Protein AF-A0A970GQ90-F1 (afdb_monomer_lite)

Foldseek 3Di:
DDDPPPPPPPPPPPDPDPPDDVPDDDDQVNDWDADPNATFPDRVVVVVVQLVCLVPPPVDDPVRSVVSVVVVSVVRRD

Sequence (78 aa):
MPNKNWVSRQLSTNSSYLRRNPGTVLKTGDYKITIHNHYCDINPFELMKRLYAIGNNDKLSKEEKERRLKNIIKNSVE

Structure (mmCIF, N/CA/C/O backbone):
data_AF-A0A970GQ90-F1
#
_entry.id   AF-A0A970GQ90-F1
#
loop_
_atom_site.group_PDB
_atom_site.id
_atom_site.type_symbol
_atom_site.label_atom_id
_atom_site.label_alt_id
_atom_site.label_comp_id
_atom_site.label_asym_id
_atom_site.label_entity_id
_atom_site.label_seq_id
_atom_site.pdbx_PDB_ins_code
_atom_site.Cartn_x
_atom_site.Cartn_y
_atom_site.Cartn_z
_atom_site.occupancy
_atom_site.B_iso_or_equiv
_atom_site.auth_seq_id
_atom_site.auth_comp_id
_atom_site.auth_asym_id
_atom_site.auth_atom_id
_atom_site.pdbx_PDB_model_num
ATOM 1 N N . MET A 1 1 ? -18.589 26.385 9.615 1.00 39.41 1 MET A N 1
ATOM 2 C CA . MET A 1 1 ? -17.510 26.551 8.616 1.00 39.41 1 MET A CA 1
ATOM 3 C C . MET A 1 1 ? -16.646 25.295 8.601 1.00 39.41 1 MET A C 1
ATOM 5 O O . MET A 1 1 ? -16.079 25.004 9.645 1.00 39.41 1 MET A O 1
ATOM 9 N N . PRO A 1 2 ? -16.547 24.526 7.502 1.00 41.16 2 PRO A N 1
ATOM 10 C CA . PRO A 1 2 ? -15.605 23.415 7.427 1.00 41.16 2 PRO A CA 1
ATOM 11 C C . PRO A 1 2 ? -14.358 23.802 6.619 1.00 41.16 2 PRO A C 1
ATOM 13 O O . PRO A 1 2 ? -14.431 24.084 5.424 1.00 41.16 2 PRO A O 1
ATOM 16 N N . ASN A 1 3 ? -13.209 23.797 7.296 1.00 44.50 3 ASN A N 1
ATOM 17 C CA . ASN A 1 3 ? -11.879 23.991 6.725 1.00 44.50 3 ASN A CA 1
ATOM 18 C C . ASN A 1 3 ? -11.489 22.755 5.891 1.00 44.50 3 ASN A C 1
ATOM 20 O O . ASN A 1 3 ? -11.050 21.739 6.428 1.00 44.50 3 ASN A O 1
ATOM 24 N N . LYS A 1 4 ? -11.697 22.826 4.573 1.00 47.00 4 LYS A N 1
ATOM 25 C CA . LYS A 1 4 ? -11.239 21.828 3.596 1.00 47.00 4 LYS A CA 1
ATOM 26 C C . LYS A 1 4 ? -9.837 22.194 3.109 1.00 47.00 4 LYS A C 1
ATOM 28 O O . LYS A 1 4 ? -9.664 22.575 1.957 1.00 47.00 4 LYS A O 1
ATOM 33 N N . ASN A 1 5 ? -8.833 22.045 3.966 1.00 46.00 5 ASN A N 1
ATOM 34 C CA . ASN A 1 5 ? -7.435 22.136 3.545 1.00 46.00 5 ASN A CA 1
ATOM 35 C C . ASN A 1 5 ? -6.979 20.799 2.936 1.00 46.00 5 ASN A C 1
ATOM 37 O O . ASN A 1 5 ? -6.165 20.065 3.495 1.00 46.00 5 ASN A O 1
ATOM 41 N N . TRP A 1 6 ? -7.534 20.469 1.768 1.00 41.88 6 TRP A N 1
ATOM 42 C CA . TRP A 1 6 ? -6.918 19.494 0.873 1.00 41.88 6 TRP A CA 1
ATOM 43 C C . TRP A 1 6 ? -5.735 20.201 0.226 1.00 41.88 6 TRP A C 1
ATOM 45 O O . TRP A 1 6 ? -5.901 20.982 -0.710 1.00 41.88 6 TRP A O 1
ATOM 55 N N . VAL A 1 7 ? -4.546 19.980 0.786 1.00 44.56 7 VAL A N 1
ATOM 56 C CA . VAL A 1 7 ? -3.282 20.473 0.240 1.00 44.56 7 VAL A CA 1
ATOM 57 C C . VAL A 1 7 ? -3.153 19.944 -1.186 1.00 44.56 7 VAL A C 1
ATOM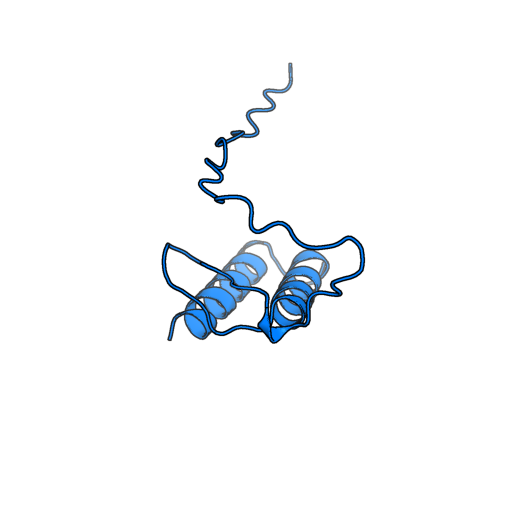 59 O O . VAL A 1 7 ? -2.713 18.820 -1.416 1.00 44.56 7 VAL A O 1
ATOM 62 N N . SER A 1 8 ? -3.550 20.770 -2.150 1.00 46.69 8 SER A N 1
ATOM 63 C CA . SER A 1 8 ? -3.269 20.577 -3.566 1.00 46.69 8 SER A CA 1
ATOM 64 C C . SER A 1 8 ? -1.801 20.918 -3.763 1.00 46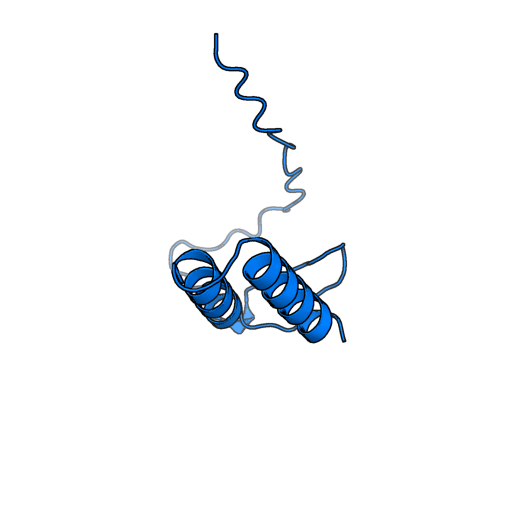.69 8 SER A C 1
ATOM 66 O O . SER A 1 8 ? -1.447 22.006 -4.212 1.00 46.69 8 SER A O 1
ATOM 68 N N . ARG A 1 9 ? -0.918 20.010 -3.338 1.00 42.97 9 ARG A N 1
ATOM 69 C CA . ARG A 1 9 ? 0.487 20.083 -3.720 1.00 42.97 9 ARG A CA 1
ATO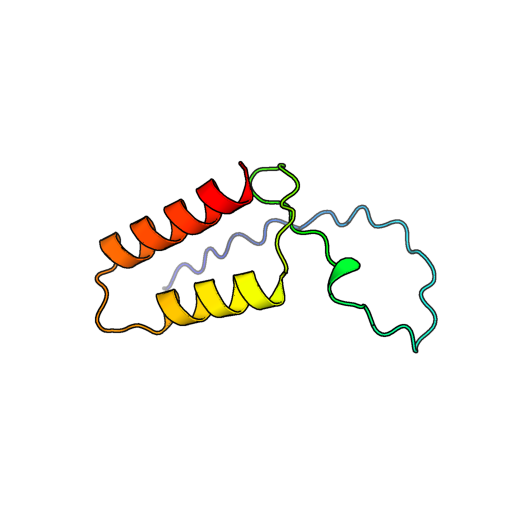M 70 C C . ARG A 1 9 ? 0.501 19.854 -5.224 1.00 42.97 9 ARG A C 1
ATOM 72 O O . ARG A 1 9 ? 0.264 18.738 -5.677 1.00 42.97 9 ARG A O 1
ATOM 79 N N . GLN A 1 10 ? 0.677 20.939 -5.976 1.00 46.34 10 GLN A N 1
ATOM 80 C CA . GLN A 1 10 ? 0.868 20.898 -7.416 1.00 46.34 10 GLN A CA 1
ATOM 81 C C . GLN A 1 10 ? 1.975 19.886 -7.707 1.00 46.34 10 GLN A C 1
ATOM 83 O O . GLN A 1 10 ? 3.143 20.108 -7.387 1.00 46.34 10 GLN A O 1
ATOM 88 N N . LEU A 1 11 ? 1.588 18.737 -8.258 1.00 43.66 11 LEU A N 1
ATOM 89 C CA . LEU A 1 11 ? 2.517 17.810 -8.875 1.00 43.66 11 LEU A CA 1
ATOM 90 C C . LEU A 1 11 ? 3.079 18.557 -10.081 1.00 43.66 11 LEU A C 1
ATOM 92 O O . LEU A 1 11 ? 2.419 18.664 -11.111 1.00 43.66 11 LEU A O 1
ATOM 96 N N . SER A 1 12 ? 4.265 19.141 -9.917 1.00 38.94 12 SER A N 1
ATOM 97 C CA . SER A 1 12 ? 5.066 19.634 -11.029 1.00 38.94 12 SER A CA 1
ATOM 98 C C . SER A 1 12 ? 5.395 18.432 -11.910 1.00 38.94 12 SER A C 1
ATOM 100 O O . SER A 1 12 ? 6.331 17.672 -11.658 1.00 38.94 12 SER A O 1
ATOM 102 N N . THR A 1 13 ? 4.547 18.189 -12.905 1.00 44.00 13 THR A N 1
ATOM 103 C CA . THR A 1 13 ? 4.792 17.192 -13.935 1.00 44.00 13 T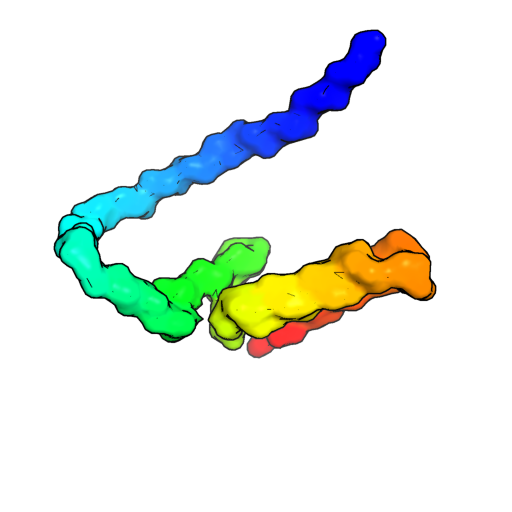HR A CA 1
ATOM 104 C C . THR A 1 13 ? 5.822 17.769 -14.893 1.00 44.00 13 THR A C 1
ATO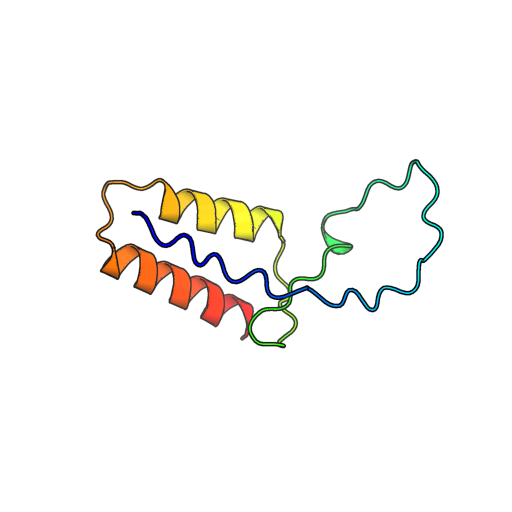M 106 O O . THR A 1 13 ? 5.479 18.297 -15.949 1.00 44.00 13 THR A O 1
ATOM 109 N N . ASN A 1 14 ? 7.100 17.626 -14.546 1.00 39.94 14 ASN A N 1
ATOM 110 C CA . ASN A 1 14 ? 8.186 17.652 -15.523 1.00 39.94 14 ASN A CA 1
ATOM 111 C C . ASN A 1 14 ? 8.096 16.380 -16.384 1.00 39.94 14 ASN A C 1
ATOM 113 O O . ASN A 1 14 ? 8.927 15.484 -16.290 1.00 39.94 14 ASN A O 1
ATOM 117 N N . SER A 1 15 ? 7.034 16.260 -17.180 1.00 43.22 15 SER A N 1
ATOM 118 C CA . SER A 1 15 ? 6.883 15.207 -18.177 1.00 43.22 15 SER A CA 1
ATOM 119 C C . SER A 1 15 ? 7.011 15.867 -19.536 1.00 43.22 15 SER A C 1
ATOM 121 O O . SER A 1 15 ? 6.029 16.344 -20.101 1.00 43.22 15 SER A O 1
ATOM 123 N N . SER A 1 16 ? 8.237 15.914 -20.052 1.00 43.56 16 SER A N 1
ATOM 124 C CA . SER A 1 16 ? 8.488 16.137 -21.470 1.00 43.56 16 SER A CA 1
ATOM 125 C C . SER A 1 16 ? 7.623 15.154 -22.261 1.00 43.56 16 SER A C 1
ATOM 127 O O . SER A 1 16 ? 7.790 13.937 -22.191 1.00 43.56 16 SER A O 1
ATOM 129 N N . TYR A 1 17 ? 6.611 15.695 -22.935 1.00 44.81 17 TYR A N 1
ATOM 130 C CA . TYR A 1 17 ? 5.602 14.953 -23.673 1.00 44.81 17 TYR A CA 1
ATOM 131 C C . TYR A 1 17 ? 6.256 14.084 -24.754 1.00 44.81 17 TYR A C 1
ATOM 133 O O . TYR A 1 17 ? 6.496 14.527 -25.876 1.00 44.81 17 TYR A O 1
ATOM 141 N N . LEU A 1 18 ? 6.497 12.811 -24.442 1.00 45.19 18 LEU A N 1
ATOM 142 C CA . LEU A 1 18 ? 6.535 11.771 -25.460 1.00 45.19 18 LEU A CA 1
ATOM 143 C C . LEU A 1 18 ? 5.158 11.789 -26.131 1.00 45.19 18 LEU A C 1
ATOM 145 O O . LEU A 1 18 ? 4.157 11.465 -25.491 1.00 45.19 18 LEU A O 1
ATOM 149 N N . ARG A 1 19 ? 5.106 12.206 -27.402 1.00 49.56 19 ARG A N 1
ATOM 150 C CA . ARG A 1 19 ? 3.958 12.026 -28.304 1.00 49.56 19 ARG A CA 1
ATOM 151 C C . ARG A 1 19 ? 3.559 10.544 -28.285 1.00 49.56 19 ARG A C 1
ATOM 153 O O . ARG A 1 19 ? 4.110 9.737 -29.025 1.00 49.56 19 ARG A O 1
ATOM 160 N N . ARG A 1 20 ? 2.642 10.164 -27.396 1.00 54.53 20 ARG A N 1
ATOM 161 C CA . ARG A 1 20 ? 2.053 8.825 -27.362 1.00 54.53 20 ARG A CA 1
ATOM 162 C C . ARG A 1 20 ? 0.860 8.850 -28.308 1.00 54.53 20 ARG A C 1
ATOM 164 O O . ARG A 1 20 ? -0.095 9.583 -28.066 1.00 54.53 20 ARG A O 1
ATOM 171 N N . ASN A 1 21 ? 0.959 8.111 -29.412 1.00 53.28 21 ASN A N 1
ATOM 172 C CA . ASN A 1 21 ? -0.136 7.954 -30.365 1.00 53.28 21 ASN A CA 1
ATOM 173 C C . ASN A 1 21 ? -1.402 7.477 -29.624 1.00 53.28 21 ASN A C 1
ATOM 175 O O . ASN A 1 21 ? -1.300 6.588 -28.770 1.00 53.28 21 ASN A O 1
ATOM 179 N N . PRO A 1 22 ? -2.588 8.036 -29.922 1.00 44.12 22 PRO A N 1
ATOM 180 C CA . PRO A 1 22 ? -3.837 7.531 -29.366 1.00 44.12 22 PRO A CA 1
ATOM 181 C C . PRO A 1 22 ? -4.023 6.083 -29.844 1.00 44.12 22 PRO A C 1
ATOM 183 O O . PRO A 1 22 ? -4.200 5.835 -31.032 1.00 44.12 22 PRO A O 1
ATOM 186 N N . GLY A 1 23 ? -3.881 5.123 -28.926 1.00 54.56 23 GLY A N 1
ATOM 187 C CA . GLY A 1 23 ? -3.865 3.684 -29.223 1.00 54.56 23 GLY A CA 1
ATOM 188 C C . GLY A 1 23 ? -2.813 2.888 -28.445 1.00 54.56 23 GLY A C 1
ATOM 189 O O . GLY A 1 23 ? -2.904 1.664 -28.373 1.00 54.56 23 GLY A O 1
ATOM 190 N N . THR A 1 24 ? -1.838 3.548 -27.812 1.00 62.84 24 THR A N 1
ATOM 191 C CA . THR A 1 24 ? -0.872 2.851 -26.953 1.00 62.84 24 THR A CA 1
ATOM 192 C C . THR A 1 24 ? -1.531 2.431 -25.638 1.00 62.84 24 THR A C 1
ATOM 194 O O . THR A 1 24 ? -1.661 3.229 -24.709 1.00 62.84 24 THR A O 1
ATOM 197 N N . VAL A 1 25 ? -1.935 1.163 -25.549 1.00 66.38 25 VAL A N 1
ATOM 198 C CA . VAL A 1 25 ? -2.334 0.535 -24.285 1.00 66.38 25 VAL A CA 1
ATOM 199 C C . VAL A 1 25 ? -1.083 0.354 -23.431 1.00 66.38 25 VAL A C 1
ATOM 201 O O . VAL A 1 25 ? -0.165 -0.370 -23.816 1.00 66.38 25 VAL A O 1
ATOM 204 N N . LEU A 1 26 ? -1.044 1.027 -22.281 1.00 63.31 26 LEU A N 1
ATOM 205 C CA . LEU A 1 26 ? 0.026 0.861 -21.302 1.00 63.31 26 LEU A CA 1
ATOM 206 C C . LEU A 1 26 ? -0.065 -0.539 -20.697 1.00 63.31 26 LEU A C 1
ATOM 208 O O . LEU A 1 26 ? -1.108 -0.940 -20.175 1.00 63.31 26 LEU A O 1
ATOM 212 N N . LYS A 1 27 ? 1.030 -1.289 -20.770 1.00 70.50 27 LYS A N 1
ATOM 213 C CA . LYS A 1 27 ? 1.161 -2.583 -20.105 1.00 70.50 27 LYS A CA 1
ATOM 214 C C . LYS A 1 27 ? 1.536 -2.355 -18.648 1.00 70.50 27 LYS A C 1
ATOM 216 O O . LYS A 1 27 ? 2.096 -1.330 -18.279 1.00 70.50 27 LYS A O 1
ATOM 221 N N . THR A 1 28 ? 1.266 -3.338 -17.801 1.00 63.81 28 THR A N 1
ATOM 222 C CA . THR A 1 28 ? 1.567 -3.273 -16.365 1.00 63.81 28 THR A CA 1
ATOM 223 C C . THR A 1 28 ? 3.021 -2.893 -16.050 1.00 63.81 28 THR A C 1
ATOM 225 O O . THR A 1 28 ? 3.242 -2.140 -15.109 1.00 63.81 28 THR A O 1
ATOM 228 N N . GLY A 1 29 ? 3.991 -3.345 -16.855 1.00 65.94 29 GLY A N 1
ATOM 229 C CA . GLY A 1 29 ? 5.410 -2.988 -16.700 1.00 65.94 29 GLY A CA 1
ATOM 230 C C . GLY A 1 29 ? 5.775 -1.557 -17.124 1.00 65.94 29 GLY A C 1
ATOM 231 O O . GLY A 1 29 ? 6.871 -1.099 -16.822 1.00 65.94 29 GLY A O 1
ATOM 232 N N . ASP A 1 30 ? 4.871 -0.830 -17.788 1.00 71.00 30 ASP A N 1
ATOM 233 C CA . ASP A 1 30 ? 5.100 0.563 -18.200 1.00 71.00 30 ASP A CA 1
ATOM 234 C C . ASP A 1 30 ? 4.844 1.558 -17.055 1.00 71.00 30 ASP A C 1
ATOM 236 O O . ASP A 1 30 ? 5.186 2.742 -17.155 1.00 71.00 30 ASP A O 1
ATOM 240 N N . TYR A 1 31 ? 4.226 1.095 -15.966 1.00 70.62 31 TYR A N 1
ATOM 241 C CA . TYR A 1 31 ? 3.943 1.907 -14.793 1.00 70.62 31 TYR A CA 1
ATOM 242 C C . TYR A 1 31 ? 5.127 1.898 -13.836 1.00 70.62 31 TYR A C 1
ATOM 244 O O . TYR A 1 31 ? 5.645 0.854 -13.451 1.00 70.62 31 TYR A O 1
ATOM 252 N N . LYS A 1 32 ? 5.520 3.094 -13.406 1.00 76.19 32 LYS A N 1
ATOM 253 C CA . LYS A 1 32 ? 6.562 3.300 -12.405 1.00 76.19 32 LYS A CA 1
ATOM 254 C C . LYS A 1 32 ? 5.923 3.887 -11.161 1.00 76.19 32 LYS A C 1
ATOM 256 O O . LYS A 1 32 ? 5.277 4.930 -11.248 1.00 76.19 32 LYS A O 1
ATOM 261 N N . ILE A 1 33 ? 6.088 3.213 -10.028 1.00 77.62 33 ILE A N 1
ATOM 262 C CA . ILE A 1 33 ? 5.626 3.711 -8.736 1.00 77.62 33 ILE A CA 1
ATOM 263 C C . ILE A 1 33 ? 6.838 4.197 -7.960 1.00 77.62 33 ILE A C 1
ATOM 265 O O . ILE A 1 33 ? 7.849 3.506 -7.860 1.00 77.62 33 ILE A O 1
ATOM 269 N N . THR A 1 34 ? 6.710 5.393 -7.402 1.00 77.88 34 THR A N 1
ATOM 270 C CA . THR A 1 34 ? 7.725 5.989 -6.542 1.00 77.88 34 THR A CA 1
ATOM 271 C C . THR A 1 34 ? 7.105 6.233 -5.174 1.00 77.88 34 THR A C 1
ATOM 273 O O . THR A 1 34 ? 6.104 6.945 -5.072 1.00 77.88 34 THR A O 1
ATOM 276 N N . ILE A 1 35 ? 7.683 5.659 -4.120 1.00 77.31 35 ILE A N 1
ATOM 277 C CA . ILE A 1 35 ? 7.260 5.876 -2.731 1.00 77.31 35 ILE A CA 1
ATOM 278 C C . ILE A 1 35 ? 8.450 6.456 -1.970 1.00 77.31 35 ILE A C 1
ATOM 280 O O . ILE A 1 35 ? 9.538 5.898 -2.009 1.00 77.31 35 ILE A O 1
ATOM 284 N N . HIS A 1 36 ? 8.269 7.599 -1.299 1.00 77.94 36 HIS A N 1
ATOM 285 C CA . HIS A 1 36 ? 9.357 8.316 -0.610 1.00 77.94 36 HIS A CA 1
ATOM 286 C C . HIS A 1 36 ? 10.603 8.558 -1.486 1.00 77.94 36 HIS A C 1
ATOM 288 O O . HIS A 1 36 ? 11.724 8.399 -1.026 1.00 77.94 36 HIS A O 1
ATOM 294 N N . ASN A 1 37 ? 10.416 8.933 -2.756 1.00 77.12 37 ASN A N 1
ATOM 295 C CA . ASN A 1 37 ? 11.489 9.098 -3.752 1.00 77.12 37 ASN A CA 1
ATOM 296 C C . ASN A 1 37 ? 12.284 7.820 -4.088 1.00 77.12 37 ASN A C 1
ATOM 298 O O . ASN A 1 37 ? 13.237 7.895 -4.860 1.00 77.12 37 ASN A O 1
ATOM 302 N N . HIS A 1 38 ? 11.867 6.655 -3.595 1.00 75.88 38 HIS A N 1
ATOM 303 C CA . HIS A 1 38 ? 12.418 5.366 -3.991 1.00 75.88 38 HIS A CA 1
ATOM 304 C C . HIS A 1 38 ? 11.556 4.743 -5.083 1.00 75.88 38 HIS A C 1
ATOM 306 O O . HIS A 1 38 ? 10.325 4.735 -4.993 1.00 75.88 38 HIS A O 1
ATOM 312 N N . TYR A 1 39 ? 12.211 4.252 -6.135 1.00 77.94 39 TYR A N 1
ATOM 313 C CA . TYR A 1 39 ? 11.547 3.456 -7.157 1.00 77.94 39 TYR A CA 1
ATOM 314 C C . TYR A 1 39 ? 11.169 2.105 -6.557 1.00 77.94 39 TYR A C 1
ATOM 316 O O . TYR A 1 39 ? 12.025 1.418 -6.006 1.00 77.94 39 TYR A O 1
ATOM 324 N N . CYS A 1 40 ? 9.896 1.748 -6.667 1.00 75.12 40 CYS A N 1
ATOM 325 C CA . CYS A 1 40 ? 9.381 0.475 -6.194 1.00 75.12 40 CYS A CA 1
ATOM 326 C C . CYS A 1 40 ? 9.106 -0.418 -7.402 1.00 75.12 40 CYS A C 1
ATOM 328 O O . CYS A 1 40 ? 8.302 -0.051 -8.266 1.00 75.12 40 CYS A O 1
ATOM 330 N N . ASP A 1 41 ? 9.718 -1.601 -7.432 1.00 76.00 41 ASP A N 1
ATOM 331 C CA . ASP A 1 41 ? 9.377 -2.642 -8.404 1.00 76.00 41 ASP A CA 1
ATOM 332 C C . ASP A 1 41 ? 8.125 -3.398 -7.938 1.00 76.00 41 ASP A C 1
ATOM 334 O O . ASP A 1 41 ? 8.153 -4.546 -7.497 1.00 76.00 41 ASP A O 1
ATOM 338 N N . ILE A 1 42 ? 6.997 -2.687 -7.939 1.00 77.25 42 ILE A N 1
ATOM 339 C CA . ILE A 1 42 ? 5.698 -3.238 -7.572 1.00 77.25 42 ILE A CA 1
ATOM 340 C C . ILE A 1 42 ? 4.699 -3.009 -8.695 1.00 77.25 42 ILE A C 1
ATOM 342 O O . ILE A 1 42 ? 4.528 -1.904 -9.211 1.00 77.25 42 ILE A O 1
ATOM 346 N N . ASN A 1 43 ? 3.977 -4.073 -9.042 1.00 83.00 43 ASN A N 1
ATOM 347 C CA . ASN A 1 43 ? 2.861 -3.985 -9.966 1.00 83.00 43 ASN A CA 1
ATOM 348 C C . ASN A 1 43 ? 1.780 -3.050 -9.377 1.00 83.00 43 ASN A C 1
ATOM 350 O O . ASN A 1 43 ? 1.228 -3.350 -8.311 1.00 83.00 43 ASN A O 1
ATOM 354 N N . PRO A 1 44 ? 1.423 -1.947 -10.060 1.00 82.12 44 PRO A N 1
ATOM 355 C CA . PRO A 1 44 ? 0.478 -0.961 -9.537 1.00 82.12 44 PRO A CA 1
ATOM 356 C C . PRO A 1 44 ? -0.910 -1.530 -9.271 1.00 82.12 44 PRO A C 1
ATOM 358 O O . PRO A 1 44 ? -1.572 -1.113 -8.324 1.00 82.12 44 PRO A O 1
ATOM 361 N N . PHE A 1 45 ? -1.356 -2.504 -10.062 1.00 86.88 45 PHE A N 1
ATOM 362 C CA . PHE A 1 45 ? -2.664 -3.120 -9.872 1.00 86.88 45 PHE A CA 1
ATOM 363 C C . PHE A 1 45 ? -2.686 -3.990 -8.616 1.00 86.88 45 PHE A C 1
ATOM 365 O O . PHE A 1 45 ? -3.662 -3.967 -7.869 1.00 86.88 45 PHE A O 1
ATOM 372 N N . GLU A 1 46 ? -1.595 -4.706 -8.340 1.00 85.50 46 GLU A N 1
ATOM 373 C CA . GLU A 1 46 ? -1.444 -5.469 -7.098 1.00 85.50 46 GLU A CA 1
ATOM 374 C C . GLU A 1 46 ? -1.358 -4.546 -5.880 1.00 85.50 46 GLU A C 1
ATOM 376 O O . GLU A 1 46 ? -2.019 -4.797 -4.869 1.00 85.50 46 GLU A O 1
ATOM 381 N N . LEU A 1 47 ? -0.630 -3.430 -5.987 1.00 87.19 47 LEU A N 1
ATOM 382 C CA . LEU A 1 47 ? -0.601 -2.419 -4.933 1.00 87.19 47 LEU A CA 1
ATOM 383 C C . LEU A 1 47 ? -2.008 -1.868 -4.653 1.00 87.19 47 LEU A C 1
ATOM 385 O O . LEU A 1 47 ? -2.452 -1.868 -3.505 1.00 87.19 47 LEU A O 1
ATOM 389 N N . MET A 1 48 ? -2.745 -1.471 -5.693 1.00 88.06 48 MET A N 1
ATOM 390 C CA . MET A 1 48 ? -4.106 -0.942 -5.561 1.00 88.06 48 MET A CA 1
ATOM 391 C C . MET A 1 48 ? -5.068 -1.947 -4.924 1.00 88.06 48 MET A C 1
ATOM 393 O O . MET A 1 48 ? -5.835 -1.568 -4.039 1.00 88.06 48 MET A O 1
ATOM 397 N N . LYS A 1 49 ? -5.002 -3.232 -5.300 1.00 90.81 49 LYS A N 1
ATOM 398 C CA . LYS A 1 49 ? -5.807 -4.290 -4.664 1.00 90.81 49 LYS A CA 1
ATOM 399 C C . LYS A 1 49 ? -5.518 -4.394 -3.167 1.00 90.81 49 LYS A C 1
ATOM 401 O O . LYS A 1 49 ? -6.452 -4.456 -2.369 1.00 90.81 49 LYS A O 1
ATOM 406 N N . ARG A 1 50 ? -4.239 -4.388 -2.774 1.00 90.56 50 ARG A N 1
ATOM 407 C CA . ARG A 1 50 ? -3.831 -4.473 -1.361 1.00 90.56 50 ARG A CA 1
ATOM 408 C C . ARG A 1 50 ? -4.308 -3.260 -0.563 1.00 90.56 50 ARG A C 1
ATOM 410 O O . ARG A 1 50 ? -4.832 -3.425 0.536 1.00 90.56 50 ARG A O 1
ATOM 417 N N . LEU A 1 51 ? -4.182 -2.057 -1.126 1.00 90.75 51 LEU A N 1
ATOM 418 C CA . LEU A 1 51 ? -4.662 -0.822 -0.500 1.00 90.75 51 LEU A CA 1
ATOM 419 C C . LEU A 1 51 ? -6.188 -0.813 -0.354 1.00 90.75 51 LEU A C 1
ATOM 421 O O . LEU A 1 51 ? -6.699 -0.509 0.723 1.00 90.75 51 LEU A O 1
ATOM 425 N N . TYR A 1 52 ? -6.910 -1.212 -1.403 1.00 92.94 52 TYR A N 1
ATOM 426 C CA . TYR A 1 52 ? -8.368 -1.328 -1.386 1.00 92.94 52 TYR A CA 1
ATOM 427 C C . TYR A 1 52 ? -8.843 -2.323 -0.320 1.00 92.94 52 TYR A C 1
ATOM 429 O O . TYR A 1 52 ? -9.754 -2.019 0.450 1.00 92.94 52 TYR A O 1
ATOM 437 N N . ALA A 1 53 ? -8.191 -3.486 -0.229 1.00 92.94 53 ALA A N 1
ATOM 438 C CA . ALA A 1 53 ? -8.515 -4.512 0.757 1.00 92.94 53 ALA A CA 1
ATOM 439 C C . ALA A 1 53 ? -8.303 -4.038 2.203 1.00 92.94 53 ALA A C 1
ATOM 441 O O . ALA A 1 53 ? -9.044 -4.448 3.089 1.00 92.94 53 ALA A O 1
ATOM 442 N N . ILE A 1 54 ? -7.318 -3.174 2.465 1.00 93.25 54 ILE A N 1
ATOM 443 C CA . ILE A 1 54 ? -7.112 -2.582 3.797 1.00 93.25 54 ILE A CA 1
ATOM 444 C C . ILE A 1 54 ? -8.159 -1.503 4.079 1.00 93.25 54 ILE A C 1
ATOM 446 O O . ILE A 1 54 ? -8.747 -1.485 5.162 1.00 93.25 54 ILE A O 1
ATOM 450 N N . GLY A 1 55 ? -8.393 -0.609 3.114 1.00 91.38 55 GLY A N 1
ATOM 451 C CA . GLY A 1 55 ? -9.316 0.516 3.260 1.00 91.38 55 GLY A CA 1
ATOM 452 C C . GLY A 1 55 ? -10.741 0.064 3.569 1.00 91.38 55 GLY A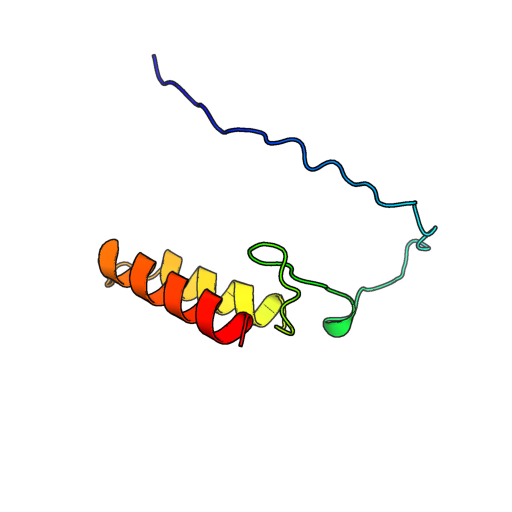 C 1
ATOM 453 O O . GLY A 1 55 ? -11.324 0.535 4.547 1.00 91.38 55 GLY A O 1
ATOM 454 N N . ASN A 1 56 ? -11.243 -0.913 2.809 1.00 92.62 56 ASN A N 1
ATOM 455 C CA . ASN A 1 56 ? -12.624 -1.408 2.898 1.00 92.62 56 ASN A CA 1
ATOM 456 C C . ASN A 1 56 ? -12.832 -2.544 3.901 1.00 92.62 56 ASN A C 1
ATOM 458 O O . ASN A 1 56 ? -13.885 -3.175 3.915 1.00 92.62 56 ASN A O 1
ATOM 462 N N . ASN A 1 57 ? -11.832 -2.858 4.723 1.00 92.12 57 ASN A N 1
ATOM 463 C CA . ASN A 1 57 ? -12.008 -3.857 5.764 1.00 92.12 57 ASN A CA 1
ATOM 464 C C . ASN A 1 57 ? -12.469 -3.194 7.062 1.00 92.12 57 ASN A C 1
ATOM 466 O O . ASN A 1 57 ? -11.660 -2.669 7.829 1.00 92.12 57 ASN A O 1
ATOM 470 N N . ASP A 1 58 ? -13.774 -3.243 7.313 1.00 92.56 58 ASP A N 1
ATOM 471 C CA . ASP A 1 58 ? -14.404 -2.653 8.502 1.00 92.56 58 ASP A CA 1
ATOM 472 C C . ASP A 1 58 ? -14.080 -3.406 9.799 1.00 92.56 58 ASP A C 1
ATOM 474 O O . ASP A 1 58 ? -14.297 -2.889 10.890 1.00 92.56 58 ASP A O 1
ATOM 478 N N . LYS A 1 59 ? -13.501 -4.610 9.699 1.00 94.25 59 LYS A N 1
ATOM 479 C CA . LYS A 1 59 ? -13.046 -5.388 10.862 1.00 94.25 59 LYS A CA 1
ATOM 480 C C . LYS A 1 59 ? -11.692 -4.918 11.398 1.00 94.25 59 LYS A C 1
ATOM 482 O O . LYS A 1 59 ? -11.273 -5.376 12.457 1.00 94.25 59 LYS A O 1
ATOM 487 N N . LEU A 1 60 ? -10.971 -4.068 10.662 1.00 92.94 60 LEU A N 1
ATOM 488 C CA . LEU A 1 60 ? -9.669 -3.558 11.086 1.00 92.94 60 LEU A CA 1
ATOM 489 C C . LEU A 1 60 ? -9.830 -2.213 11.787 1.00 92.94 60 LEU A C 1
ATOM 491 O O . LEU A 1 60 ? -10.444 -1.295 11.239 1.00 92.94 60 LEU A O 1
ATOM 495 N N . SER A 1 61 ? -9.200 -2.077 12.954 1.00 95.44 61 SER A N 1
ATOM 496 C CA . SER A 1 61 ? -9.050 -0.773 13.596 1.00 95.44 61 SER A CA 1
ATOM 497 C C . SER A 1 61 ? -8.191 0.152 12.731 1.00 95.44 61 SER A C 1
ATOM 499 O O . SER A 1 61 ? -7.440 -0.292 11.853 1.00 95.44 61 SER A O 1
ATOM 501 N N . LYS A 1 62 ? -8.280 1.457 12.986 1.00 92.81 62 LYS A N 1
ATOM 502 C CA . LYS A 1 62 ? -7.470 2.455 12.283 1.00 92.81 62 LYS A CA 1
ATOM 503 C C . LYS A 1 62 ? -5.973 2.157 12.424 1.00 92.81 62 LYS A C 1
ATOM 505 O O . LYS A 1 62 ? -5.248 2.179 11.434 1.00 92.81 62 LYS A O 1
ATOM 510 N N . GLU A 1 63 ? -5.538 1.818 13.631 1.00 95.00 63 GLU A N 1
ATOM 511 C CA . GLU A 1 63 ? -4.147 1.506 13.966 1.00 95.00 63 GLU A CA 1
ATOM 512 C C . GLU A 1 63 ? -3.661 0.279 13.187 1.00 95.00 63 GLU A C 1
ATOM 514 O O . GLU A 1 63 ? -2.555 0.266 12.646 1.00 95.00 63 GLU A O 1
ATOM 519 N N . GLU A 1 64 ? -4.514 -0.739 13.058 1.00 93.81 64 GLU A N 1
ATOM 520 C CA . GLU A 1 64 ? -4.196 -1.946 12.302 1.00 93.81 64 GLU A CA 1
ATOM 521 C C . GLU A 1 64 ? -4.143 -1.682 10.789 1.00 93.81 64 GLU A C 1
ATOM 523 O O . GLU A 1 64 ? -3.266 -2.211 10.097 1.00 93.81 64 GLU A O 1
ATOM 528 N N . LYS A 1 65 ? -5.020 -0.816 10.260 1.00 93.88 65 LYS A N 1
ATOM 529 C CA . LYS A 1 65 ? -4.944 -0.358 8.862 1.00 93.88 65 LYS A CA 1
ATOM 530 C C . LYS A 1 65 ? -3.633 0.387 8.598 1.00 93.88 65 LYS A C 1
ATOM 532 O O . LYS A 1 65 ? -2.954 0.092 7.613 1.00 93.88 65 LYS A O 1
ATOM 537 N N . GLU A 1 66 ? -3.236 1.292 9.491 1.00 92.81 66 GLU A N 1
ATOM 538 C CA . GLU A 1 66 ? -1.968 2.025 9.395 1.00 92.81 66 GLU A CA 1
ATOM 539 C C . GLU A 1 66 ? -0.752 1.094 9.469 1.00 92.81 66 GLU A C 1
ATOM 541 O O . GLU A 1 66 ? 0.179 1.223 8.669 1.00 92.81 66 GLU A O 1
ATOM 546 N N . ARG A 1 67 ? -0.761 0.114 10.379 1.00 95.38 67 ARG A N 1
ATOM 547 C CA . ARG A 1 67 ? 0.311 -0.884 10.499 1.00 95.38 67 ARG A CA 1
ATOM 548 C C . ARG A 1 67 ? 0.470 -1.694 9.212 1.00 95.38 67 ARG A C 1
ATOM 550 O O . ARG A 1 67 ? 1.586 -1.866 8.723 1.00 95.38 67 ARG A O 1
ATOM 557 N N . ARG A 1 68 ? -0.637 -2.162 8.627 1.00 93.06 68 ARG A N 1
ATOM 558 C CA . ARG A 1 68 ? -0.616 -2.918 7.363 1.00 93.06 68 ARG A CA 1
ATOM 559 C C . ARG A 1 68 ? -0.149 -2.070 6.185 1.00 93.06 68 ARG A C 1
ATOM 561 O O . ARG A 1 68 ? 0.620 -2.563 5.364 1.00 93.06 68 ARG A O 1
ATOM 568 N N . LEU A 1 69 ? -0.556 -0.802 6.127 1.00 90.56 69 LEU A N 1
ATOM 569 C CA . LEU A 1 69 ? -0.083 0.139 5.113 1.00 90.56 69 LEU A CA 1
ATOM 570 C C . LEU A 1 69 ? 1.437 0.333 5.192 1.00 90.56 69 LEU A C 1
ATOM 572 O O . LEU A 1 69 ? 2.122 0.229 4.176 1.00 90.56 69 LEU A O 1
ATOM 576 N N . LYS A 1 70 ? 1.976 0.551 6.400 1.00 89.94 70 LYS A N 1
ATOM 577 C CA . LYS A 1 70 ? 3.426 0.680 6.619 1.00 89.94 70 LYS A CA 1
ATOM 578 C C . LYS A 1 70 ? 4.181 -0.573 6.177 1.00 89.94 70 LYS A C 1
ATOM 580 O O . LYS A 1 70 ? 5.221 -0.449 5.538 1.00 89.94 70 LYS A O 1
ATOM 585 N N . ASN A 1 71 ? 3.638 -1.761 6.445 1.00 90.94 71 ASN A N 1
ATOM 586 C CA . ASN A 1 71 ? 4.243 -3.017 5.997 1.00 90.94 71 ASN A CA 1
ATOM 587 C C . ASN A 1 71 ? 4.274 -3.150 4.469 1.00 90.94 71 ASN A C 1
ATOM 589 O O . ASN A 1 71 ? 5.277 -3.602 3.928 1.00 90.94 71 ASN A O 1
ATOM 593 N N . ILE A 1 72 ? 3.214 -2.739 3.762 1.00 87.19 72 ILE A N 1
ATOM 594 C CA . ILE A 1 72 ? 3.214 -2.747 2.289 1.00 87.19 72 ILE A CA 1
ATOM 595 C C . ILE A 1 72 ? 4.304 -1.825 1.752 1.00 87.19 72 ILE A C 1
ATOM 597 O O . ILE A 1 72 ? 5.041 -2.225 0.857 1.00 87.19 72 ILE A O 1
ATOM 601 N N . ILE A 1 73 ? 4.414 -0.615 2.304 1.00 83.75 73 ILE A N 1
ATOM 602 C CA . ILE A 1 73 ? 5.428 0.355 1.884 1.00 83.75 73 ILE A CA 1
ATOM 603 C C . ILE A 1 73 ? 6.831 -0.198 2.140 1.00 83.75 73 ILE A C 1
ATOM 605 O O . ILE A 1 73 ? 7.648 -0.178 1.228 1.00 83.75 73 ILE A O 1
ATOM 609 N N . LYS A 1 74 ? 7.095 -0.743 3.335 1.00 85.12 74 LYS A N 1
ATOM 610 C CA . LYS A 1 74 ? 8.401 -1.322 3.676 1.00 85.12 74 LYS A CA 1
ATOM 611 C C . LYS A 1 74 ? 8.798 -2.442 2.707 1.00 85.12 74 LYS A C 1
ATOM 613 O O . LYS A 1 74 ? 9.866 -2.375 2.117 1.00 85.12 74 LYS A O 1
ATOM 618 N N . ASN A 1 75 ? 7.896 -3.392 2.465 1.00 81.06 75 ASN A N 1
ATOM 619 C CA . ASN A 1 75 ? 8.136 -4.516 1.554 1.00 81.06 75 ASN A CA 1
ATOM 620 C C . ASN A 1 75 ? 8.223 -4.112 0.070 1.00 81.06 75 ASN A C 1
ATOM 622 O O . ASN A 1 75 ? 8.489 -4.969 -0.761 1.00 81.06 75 ASN A O 1
ATOM 626 N N . SER A 1 76 ? 7.894 -2.864 -0.281 1.00 71.81 76 SER A N 1
ATOM 627 C CA . SER A 1 76 ? 7.987 -2.360 -1.660 1.00 71.81 76 SER A CA 1
ATOM 628 C C . SER A 1 76 ? 9.259 -1.540 -1.905 1.00 71.81 76 SER A C 1
ATOM 630 O O . SER A 1 76 ? 9.492 -1.126 -3.038 1.00 71.81 76 SER A O 1
ATOM 632 N N . VAL A 1 77 ? 10.016 -1.222 -0.848 1.00 67.88 77 VAL A N 1
ATOM 633 C CA . VAL A 1 77 ? 11.236 -0.395 -0.896 1.00 67.88 77 VAL A CA 1
ATOM 634 C C . VAL A 1 77 ? 12.506 -1.235 -0.680 1.00 67.88 77 VAL A C 1
ATOM 636 O O . VAL A 1 77 ? 13.564 -0.821 -1.146 1.00 67.88 77 VAL A O 1
ATOM 639 N N . GLU A 1 78 ? 12.405 -2.381 0.004 1.00 56.22 78 GLU A N 1
ATOM 640 C CA . GLU A 1 78 ? 13.451 -3.425 0.082 1.00 56.22 78 GLU A CA 1
ATOM 641 C C . GLU A 1 78 ? 13.475 -4.295 -1.182 1.00 56.22 78 GLU A C 1
ATOM 643 O O . GLU A 1 78 ? 14.597 -4.607 -1.642 1.00 56.22 78 GLU A O 1
#

Secondary structure (DSSP, 8-state):
---------------------TT-PPPGGG--EEETTEEE---HHHHHHHHHHHHT-TTS-HHHHHHHHHHHHHHHH-

Radius of gyration: 16.6 Å; chains: 1; bounding box: 31×32×44 Å

pLDDT: mean 71.76, std 19.4, range [38.94, 95.44]